Protein AF-A0A328FH34-F1 (afdb_monomer_lite)

Secondary structure (DSSP, 8-state):
-HHHHHHHHHHHHHHHH---HHHHHHHHHHHHHHHGGGG-TTSTTTTS-HHHHHHHHHHHHHHHHH----S-THHHHHHHHHHHHHHHS---HHHHHHHHHHHHHT-B-TTS-BHHHHHHTSPPP-HHHHHHHHSPPPPPP--------

Foldseek 3Di:
DLVQLLQLLLLVVVLVVDPDPVVSVVSPVSSCVSCCQVVDCPHPCVPDDPVVVVVVNVVSNVNSVPDDPPVDPCVVVVVVVVVVCVVPVDCDPVNVVVVVCCQQQPDADPVRDGNVCVVVVHRDDNVVVVCVVPPDDPDDPDDPPPPDD

Sequence (149 aa):
MHNRLIPGFYLHKVAQKETDPEKRGKIRQKSQELLSVLKDKTGPLSGFDDCEIDFMVRTAKECAGLFQRSSSCVEGRNAQLSLHHHGMHRLSDRKMKGLTVIHNFHLKRPDGTTAAERFFENKPINMFEWLVENMPLPARPRSRIKMVS

Radius of gyration: 28.87 Å; chains: 1; bounding box: 60×36×66 Å

Organism: NCBI:txid2291

Structure (mmCIF, N/CA/C/O backbone):
data_AF-A0A328FH34-F1
#
_entry.id   AF-A0A328FH34-F1
#
loop_
_atom_site.group_PDB
_atom_site.id
_atom_site.type_symbol
_atom_site.label_atom_id
_atom_site.label_alt_id
_atom_site.label_comp_id
_atom_site.label_asym_id
_atom_site.label_entity_id
_atom_site.label_seq_id
_atom_site.pdbx_PDB_ins_code
_atom_site.Cartn_x
_atom_site.Cartn_y
_atom_site.Cartn_z
_atom_site.occupancy
_atom_site.B_iso_or_equiv
_atom_site.auth_seq_id
_atom_site.auth_comp_id
_atom_site.auth_asym_id
_atom_site.auth_atom_id
_atom_site.pdbx_PDB_model_num
ATOM 1 N N . MET A 1 1 ? -27.067 -8.571 13.597 1.00 57.16 1 MET A N 1
ATOM 2 C CA . MET A 1 1 ? -26.002 -9.162 14.441 1.00 57.16 1 MET A CA 1
ATOM 3 C C . MET A 1 1 ? -24.628 -8.555 14.125 1.00 57.16 1 MET A C 1
ATOM 5 O O . MET A 1 1 ? -24.122 -7.791 14.941 1.00 57.16 1 MET A O 1
ATOM 9 N N . HIS A 1 2 ? -24.092 -8.744 12.909 1.00 60.94 2 HIS A N 1
ATOM 10 C CA . HIS A 1 2 ? -22.843 -8.110 12.434 1.00 60.94 2 HIS A CA 1
ATOM 11 C C . HIS A 1 2 ? -22.850 -6.569 12.506 1.00 60.94 2 HIS A C 1
ATOM 13 O O . HIS A 1 2 ? -21.864 -5.968 12.928 1.00 60.94 2 HIS A O 1
ATOM 19 N N . ASN A 1 3 ? -23.999 -5.942 12.216 1.00 76.44 3 ASN A N 1
ATOM 20 C CA . ASN A 1 3 ? -24.194 -4.482 12.256 1.00 76.44 3 ASN A CA 1
ATOM 21 C C . ASN A 1 3 ? -24.040 -3.838 13.647 1.00 76.44 3 ASN A C 1
ATOM 23 O O . ASN A 1 3 ? -24.100 -2.618 13.753 1.00 76.44 3 ASN A O 1
ATOM 27 N N . ARG A 1 4 ? -23.874 -4.626 14.719 1.00 83.94 4 ARG A N 1
ATOM 28 C CA . ARG A 1 4 ? -23.654 -4.108 16.080 1.00 83.94 4 ARG A CA 1
ATOM 29 C C . ARG A 1 4 ? -22.284 -4.476 16.639 1.00 83.94 4 ARG A C 1
ATOM 31 O O . ARG A 1 4 ? -21.603 -3.596 17.156 1.00 83.94 4 ARG A O 1
ATOM 38 N N . LEU A 1 5 ? -21.855 -5.732 16.489 1.00 88.38 5 LEU A N 1
ATOM 39 C CA . LEU A 1 5 ? -20.584 -6.206 17.051 1.00 88.38 5 LEU A CA 1
ATOM 40 C C . LEU A 1 5 ? -19.368 -5.552 16.381 1.00 88.38 5 LEU A C 1
ATOM 42 O O . LEU A 1 5 ? -18.524 -4.995 17.080 1.00 88.38 5 LEU A O 1
ATOM 46 N N . ILE A 1 6 ? -19.296 -5.554 15.043 1.00 90.56 6 ILE A N 1
ATOM 47 C CA . ILE A 1 6 ? -18.148 -4.982 14.316 1.00 90.56 6 ILE A CA 1
ATOM 48 C C . ILE A 1 6 ? -18.041 -3.467 14.574 1.00 90.56 6 ILE A C 1
ATOM 50 O O . ILE A 1 6 ? -16.974 -3.025 15.013 1.00 90.56 6 ILE A O 1
ATOM 54 N N . PRO A 1 7 ? -19.112 -2.655 14.413 1.00 91.12 7 PRO A N 1
ATOM 55 C CA . PRO A 1 7 ? -19.039 -1.228 14.732 1.00 91.12 7 PRO A CA 1
ATOM 56 C C . PRO A 1 7 ? -18.782 -0.962 16.220 1.00 91.12 7 PRO A C 1
ATOM 58 O O . PRO A 1 7 ? -18.027 -0.053 16.555 1.00 91.12 7 PRO A O 1
ATOM 61 N N . GLY A 1 8 ? -19.345 -1.772 17.123 1.00 92.94 8 GLY A N 1
ATOM 62 C CA . GLY A 1 8 ? -19.132 -1.651 18.566 1.00 92.94 8 GLY A CA 1
ATOM 63 C C . GLY A 1 8 ? -17.666 -1.838 18.966 1.00 92.94 8 GLY A C 1
ATOM 64 O O . GLY A 1 8 ? -17.120 -1.002 19.695 1.00 92.94 8 GLY A O 1
ATOM 65 N N . PHE A 1 9 ? -17.004 -2.878 18.445 1.00 93.50 9 PHE A N 1
ATOM 66 C CA . PHE A 1 9 ? -15.575 -3.122 18.673 1.00 93.50 9 PHE A CA 1
ATOM 67 C C . PHE A 1 9 ? -14.674 -2.121 17.939 1.00 93.50 9 PHE A C 1
ATOM 69 O O . PHE A 1 9 ? -13.635 -1.731 18.478 1.00 93.50 9 PHE A O 1
ATOM 76 N N . TYR A 1 10 ? -15.075 -1.638 16.760 1.00 92.31 10 TYR A N 1
ATOM 77 C CA . TYR A 1 10 ? -14.366 -0.556 16.076 1.00 92.31 10 TYR A CA 1
ATOM 78 C C . TYR A 1 10 ? -14.370 0.726 16.916 1.00 92.31 10 TYR A C 1
ATOM 80 O O . TYR A 1 10 ? -13.306 1.266 17.219 1.00 92.31 10 TYR A O 1
ATOM 88 N N . LEU A 1 11 ? -15.544 1.174 17.374 1.00 92.81 11 LEU A N 1
ATOM 89 C CA . LEU A 1 11 ? -15.668 2.365 18.219 1.00 92.81 11 LEU A CA 1
ATOM 90 C C . LEU A 1 11 ? -14.930 2.201 19.552 1.00 92.81 11 LEU A C 1
ATOM 92 O O . LEU A 1 11 ? -14.313 3.155 20.022 1.00 92.81 11 LEU A O 1
ATOM 96 N N . HIS A 1 12 ? -14.907 0.992 20.124 1.00 92.94 12 HIS A N 1
ATOM 97 C CA . HIS A 1 12 ? -14.103 0.702 21.313 1.00 92.94 12 HIS A CA 1
ATOM 98 C C . HIS A 1 12 ? -12.614 1.000 21.075 1.00 92.94 12 HIS A C 1
ATOM 100 O O . HIS A 1 12 ? -11.974 1.697 21.863 1.00 92.94 12 HIS A O 1
ATOM 106 N N . LYS A 1 13 ? -12.069 0.515 19.954 1.00 90.19 13 LYS A N 1
ATOM 107 C CA . LYS A 1 13 ? -10.672 0.732 19.552 1.00 90.19 13 LYS A CA 1
ATOM 108 C C . LYS A 1 13 ? -10.389 2.196 19.205 1.00 90.19 13 LYS A C 1
ATOM 110 O O . LYS A 1 13 ? -9.303 2.693 19.494 1.00 90.19 13 LYS A O 1
ATOM 115 N N . VAL A 1 14 ? -11.346 2.894 18.590 1.00 89.88 14 VAL A N 1
ATOM 116 C CA . VAL A 1 14 ? -11.221 4.324 18.264 1.00 89.88 14 VAL A CA 1
ATOM 117 C C . VAL A 1 14 ? -11.198 5.176 19.531 1.00 89.88 14 VAL A C 1
ATOM 119 O O . VAL A 1 14 ? -10.333 6.039 19.635 1.00 89.88 14 VAL A O 1
ATOM 122 N N . ALA A 1 15 ? -12.058 4.896 20.516 1.00 91.50 15 ALA A N 1
ATOM 123 C CA . ALA A 1 15 ? -12.081 5.624 21.787 1.00 91.50 15 ALA A CA 1
ATOM 124 C C . ALA A 1 15 ? -10.738 5.555 22.535 1.00 91.50 15 ALA A C 1
ATOM 126 O O . ALA A 1 15 ? -10.337 6.531 23.160 1.00 91.50 15 ALA A O 1
ATOM 127 N N . GLN A 1 16 ? -10.016 4.432 22.451 1.00 88.50 16 GLN A N 1
ATOM 128 C CA . GLN A 1 16 ? -8.681 4.298 23.054 1.00 88.50 16 GLN A CA 1
ATOM 129 C C . GLN A 1 16 ? -7.627 5.209 22.405 1.00 88.50 16 GLN A C 1
ATOM 131 O O . GLN A 1 16 ? -6.629 5.534 23.039 1.00 88.50 16 GLN A O 1
ATOM 136 N N . LYS A 1 17 ? -7.834 5.603 21.144 1.00 86.38 17 LYS A N 1
ATOM 137 C CA . LYS A 1 17 ? -6.921 6.453 20.366 1.00 86.38 17 LYS A CA 1
ATOM 138 C C . LYS A 1 17 ? -7.347 7.922 20.325 1.00 86.38 17 LYS A C 1
ATOM 140 O O . LYS A 1 17 ? -6.652 8.719 19.703 1.00 86.38 17 LYS A O 1
ATOM 145 N N . GLU A 1 18 ? -8.500 8.255 20.897 1.00 88.69 18 GLU A N 1
ATOM 146 C CA . GLU A 1 18 ? -9.039 9.613 20.914 1.00 88.69 18 GLU A CA 1
ATOM 147 C C . GLU A 1 18 ? -8.410 10.412 22.058 1.00 88.69 18 GLU A C 1
ATOM 149 O O . GLU A 1 18 ? -8.351 9.944 23.200 1.00 88.69 18 GLU A O 1
ATOM 154 N N . THR A 1 19 ? -7.930 11.613 21.741 1.00 87.88 19 THR A N 1
ATOM 155 C CA . THR A 1 19 ? -7.256 12.494 22.700 1.00 87.88 19 THR A CA 1
ATOM 156 C C . THR A 1 19 ? -8.239 13.428 23.394 1.00 87.88 19 THR A C 1
ATOM 158 O O . THR A 1 19 ? -8.041 13.745 24.565 1.00 87.88 19 THR A O 1
ATOM 161 N N . ASP A 1 20 ? -9.320 13.816 22.713 1.00 92.38 20 ASP A N 1
ATOM 162 C CA . ASP A 1 20 ? -10.374 14.673 23.256 1.00 92.38 20 ASP A CA 1
ATOM 163 C C . ASP A 1 20 ? -11.239 13.902 24.282 1.00 92.38 20 ASP A C 1
ATOM 165 O O . ASP A 1 20 ? -11.920 12.933 23.914 1.00 92.38 20 ASP A O 1
ATOM 169 N N . PRO A 1 21 ? -11.251 14.308 25.570 1.00 90.19 21 PRO A N 1
ATOM 170 C CA . PRO A 1 21 ? -11.985 13.608 26.620 1.00 90.19 21 PRO A CA 1
ATOM 171 C C . PRO A 1 21 ? -13.496 13.523 26.377 1.00 90.19 21 PRO A C 1
ATOM 173 O O . PRO A 1 21 ? -14.089 12.477 26.660 1.00 90.19 21 PRO A O 1
ATOM 176 N N . GLU A 1 22 ? -14.117 14.577 25.837 1.00 92.62 22 GLU A N 1
ATOM 177 C CA . GLU A 1 22 ? -15.561 14.603 25.594 1.00 92.62 22 GLU A CA 1
ATOM 178 C C . GLU A 1 22 ? -15.941 13.671 24.447 1.00 92.62 22 GLU A C 1
ATOM 180 O O . GLU A 1 22 ? -16.860 12.852 24.568 1.00 92.62 22 GLU A O 1
ATOM 185 N N . LYS A 1 23 ? -15.206 13.747 23.330 1.00 90.50 23 LYS A N 1
ATOM 186 C CA . LYS A 1 23 ? -15.428 12.859 22.178 1.00 90.50 23 LYS A CA 1
ATOM 187 C C . LYS A 1 23 ? -15.159 11.412 22.546 1.00 90.50 23 LYS A C 1
ATOM 189 O O . LYS A 1 23 ? -15.959 10.539 22.211 1.00 90.50 23 LYS A O 1
ATOM 194 N N . ARG A 1 24 ? -14.092 11.149 23.302 1.00 94.06 24 ARG A N 1
ATOM 195 C CA . ARG A 1 24 ? -13.794 9.818 23.834 1.00 94.06 24 ARG A CA 1
ATOM 196 C C . ARG A 1 24 ? -14.946 9.280 24.677 1.00 94.06 24 ARG A C 1
ATOM 198 O O . ARG A 1 24 ? -15.314 8.118 24.508 1.00 94.06 24 ARG A O 1
ATOM 205 N N . GLY A 1 25 ? -15.529 10.109 25.546 1.00 93.19 25 GLY A N 1
ATOM 206 C CA . GLY A 1 25 ? -16.711 9.762 26.338 1.00 93.19 25 GLY A CA 1
ATOM 207 C C . GLY A 1 25 ? -17.894 9.354 25.458 1.00 93.19 25 GLY A C 1
ATOM 208 O O . GLY A 1 25 ? -18.413 8.247 25.607 1.00 93.19 25 GLY A O 1
ATOM 209 N N . LYS A 1 26 ? -18.245 10.190 24.471 1.00 94.50 26 LYS A N 1
ATOM 210 C CA . LYS A 1 26 ? -19.339 9.932 23.514 1.00 94.50 26 LYS A CA 1
ATOM 211 C C . LYS A 1 26 ? -19.128 8.640 22.715 1.00 94.50 26 LYS A C 1
ATOM 213 O O . LYS A 1 26 ? -20.029 7.808 22.621 1.00 94.50 26 LYS A O 1
ATOM 218 N N . ILE A 1 27 ? -17.924 8.432 22.177 1.00 93.75 27 ILE A N 1
ATOM 219 C CA . ILE A 1 27 ? -17.578 7.233 21.395 1.00 93.75 27 ILE A CA 1
ATOM 220 C C . ILE A 1 27 ? -17.636 5.981 22.279 1.00 93.75 27 ILE A C 1
ATOM 222 O O . ILE A 1 27 ? -18.179 4.953 21.869 1.00 93.75 27 ILE A O 1
ATOM 226 N N . ARG A 1 28 ? -17.112 6.060 23.509 1.00 94.31 28 ARG A N 1
ATOM 227 C CA . ARG A 1 28 ? -17.124 4.943 24.461 1.00 94.31 28 ARG A CA 1
ATOM 228 C C . ARG A 1 28 ? -18.545 4.575 24.877 1.00 94.31 28 ARG A C 1
ATOM 230 O O . ARG A 1 28 ? -18.859 3.388 24.906 1.00 94.31 28 ARG A O 1
ATOM 237 N N . GLN A 1 29 ? -19.398 5.564 25.134 1.00 95.19 29 GLN A N 1
ATOM 238 C CA . GLN A 1 29 ? -20.810 5.342 25.435 1.00 95.19 29 GLN A CA 1
ATOM 239 C C . GLN A 1 29 ? -21.511 4.636 24.270 1.00 95.19 29 GLN A C 1
ATOM 241 O O . GLN A 1 29 ? -22.165 3.616 24.478 1.00 95.19 29 GLN A O 1
ATOM 246 N N . LYS A 1 30 ? -21.305 5.100 23.028 1.00 94.38 30 LYS A N 1
ATOM 247 C CA . LYS A 1 30 ? -21.930 4.471 21.857 1.00 94.38 30 LYS A CA 1
ATOM 248 C C . LYS A 1 30 ? -21.419 3.052 21.603 1.00 94.38 30 LYS A C 1
ATOM 250 O O . LYS A 1 30 ? -22.191 2.168 21.245 1.00 94.38 30 LYS A O 1
ATOM 255 N N . SER A 1 31 ? -20.129 2.810 21.836 1.00 94.12 31 SER A N 1
ATOM 256 C CA . SER A 1 31 ? -19.545 1.466 21.800 1.00 94.12 31 SER A CA 1
ATOM 257 C C . SER A 1 31 ? -20.206 0.537 22.827 1.00 94.12 31 SER A C 1
ATOM 259 O O . SER A 1 31 ? -20.595 -0.577 22.479 1.00 94.12 31 SER A O 1
ATOM 261 N N . GLN A 1 32 ? -20.394 0.998 24.067 1.00 93.19 32 GLN A N 1
ATOM 262 C CA . GLN A 1 32 ? -21.055 0.225 25.124 1.00 93.19 32 GLN A CA 1
ATOM 263 C C . GLN A 1 32 ? -22.527 -0.059 24.809 1.00 93.19 32 GLN A C 1
ATOM 265 O O . GLN A 1 32 ? -22.982 -1.175 25.039 1.00 93.19 32 GLN A O 1
ATOM 270 N N . GLU A 1 33 ? -23.249 0.908 24.241 1.00 92.38 33 GLU A N 1
ATOM 271 C CA . GLU A 1 33 ? -24.633 0.727 23.790 1.00 92.38 33 GLU A CA 1
ATOM 272 C C . GLU A 1 33 ? -24.728 -0.381 22.732 1.00 92.38 33 GLU A C 1
ATOM 274 O O . GLU A 1 33 ? -25.558 -1.280 22.843 1.00 92.38 33 GLU A O 1
ATOM 279 N N . LEU A 1 34 ? -23.836 -0.383 21.738 1.00 90.69 34 LEU A N 1
ATOM 280 C CA . LEU A 1 34 ? -23.826 -1.399 20.681 1.00 90.69 34 LEU A CA 1
ATOM 281 C C . LEU A 1 34 ? -23.429 -2.789 21.195 1.00 90.69 34 LEU A C 1
ATOM 283 O O . LEU A 1 34 ? -23.992 -3.790 20.751 1.00 90.69 34 LEU A O 1
ATOM 287 N N . LEU A 1 35 ? -22.477 -2.849 22.131 1.00 90.56 35 LEU A N 1
ATOM 288 C CA . LEU A 1 35 ? -21.990 -4.095 22.732 1.00 90.56 35 LEU A CA 1
ATOM 289 C C . LEU A 1 35 ? -22.874 -4.601 23.883 1.00 90.56 35 LEU A C 1
ATOM 291 O O . LEU A 1 35 ? -22.653 -5.710 24.364 1.00 90.56 35 LEU A O 1
ATOM 295 N N . SER A 1 36 ? -23.891 -3.842 24.306 1.00 88.69 36 SER A N 1
ATOM 296 C CA . SER A 1 36 ? -24.843 -4.260 25.349 1.00 88.69 36 SER A CA 1
ATOM 297 C C . SER A 1 36 ? -25.577 -5.559 25.004 1.00 88.69 36 SER A C 1
ATOM 299 O O . SER A 1 36 ? -25.912 -6.323 25.903 1.00 88.69 36 SER A O 1
ATOM 301 N N . VAL A 1 37 ? -25.725 -5.857 23.707 1.00 84.38 37 VAL A N 1
ATOM 302 C CA . VAL A 1 37 ? -26.325 -7.097 23.191 1.00 84.38 37 VAL A CA 1
ATOM 303 C C . VAL A 1 37 ? -25.631 -8.346 23.738 1.00 84.38 37 VAL A C 1
ATOM 305 O O . VAL A 1 37 ? -26.308 -9.331 23.984 1.00 84.38 37 VAL A O 1
ATOM 308 N N . LEU A 1 38 ? -24.317 -8.297 23.993 1.00 82.88 38 LEU A N 1
ATOM 309 C CA . LEU A 1 38 ? -23.551 -9.416 24.568 1.00 82.88 38 LEU A CA 1
ATOM 310 C C . LEU A 1 38 ? -23.912 -9.716 26.031 1.00 82.88 38 LEU A C 1
ATOM 312 O O . LEU A 1 38 ? -23.587 -10.784 26.532 1.00 82.88 38 LEU A O 1
ATOM 316 N N . LYS A 1 39 ? -24.527 -8.764 26.741 1.00 77.62 39 LYS A N 1
ATOM 317 C CA . LYS A 1 39 ? -24.910 -8.914 28.153 1.00 77.62 39 LYS A CA 1
ATOM 318 C C . LYS A 1 39 ? -26.356 -9.367 28.324 1.00 77.62 39 LYS A C 1
ATOM 320 O O . LYS A 1 39 ? -26.723 -9.825 29.403 1.00 77.62 39 LYS A O 1
ATOM 325 N N . ASP A 1 40 ? -27.172 -9.205 27.289 1.00 76.75 40 ASP A N 1
ATOM 326 C CA . ASP A 1 40 ? -28.585 -9.542 27.326 1.00 76.75 40 ASP A CA 1
ATOM 327 C C . ASP A 1 40 ? -28.784 -11.028 26.997 1.00 76.75 40 ASP A C 1
ATOM 329 O O . ASP A 1 40 ? -28.810 -11.429 25.832 1.00 76.75 40 ASP A O 1
ATOM 333 N N . LYS A 1 41 ? -28.937 -11.844 28.048 1.00 64.06 41 LYS A N 1
ATOM 334 C CA . LYS A 1 41 ? -29.188 -13.293 27.950 1.00 64.06 41 LYS A CA 1
ATOM 335 C C . LYS A 1 41 ? -30.550 -13.642 27.341 1.00 64.06 41 LYS A C 1
ATOM 337 O O . LYS A 1 41 ? -30.776 -14.795 26.998 1.00 64.06 41 LYS A O 1
ATOM 342 N N . THR A 1 42 ? -31.444 -12.665 27.196 1.00 64.56 42 THR A N 1
ATOM 343 C CA . THR A 1 42 ? -32.751 -12.807 26.532 1.00 64.56 42 THR A CA 1
ATOM 344 C C . THR A 1 42 ? -32.779 -12.173 25.142 1.00 64.56 42 THR A C 1
ATOM 346 O O . THR A 1 42 ? -33.790 -12.215 24.446 1.00 64.56 42 THR A O 1
ATOM 349 N N . GLY A 1 43 ? -31.660 -11.583 24.724 1.00 70.88 43 GLY A N 1
ATOM 350 C CA . GLY A 1 43 ? -31.554 -10.816 23.498 1.00 70.88 43 GLY A CA 1
ATOM 351 C C . GLY A 1 43 ? -31.285 -11.666 22.248 1.00 70.88 43 GLY A C 1
ATOM 352 O O . GLY A 1 43 ? -31.391 -12.892 22.264 1.00 70.88 43 GLY A O 1
ATOM 353 N N . PRO A 1 44 ? -30.857 -11.024 21.146 1.00 69.31 44 PRO A N 1
ATOM 354 C CA . PRO A 1 44 ? -30.543 -11.663 19.860 1.00 69.31 44 PRO A CA 1
ATOM 355 C C . PRO A 1 44 ? -29.484 -12.779 19.891 1.00 69.31 44 PRO A C 1
ATOM 357 O O . PRO A 1 44 ? -29.267 -13.423 18.869 1.00 69.31 44 PRO A O 1
ATOM 360 N N . LEU A 1 45 ? -28.780 -12.945 21.014 1.00 71.12 45 LEU A N 1
ATOM 361 C CA . LEU A 1 45 ? -27.740 -13.954 21.233 1.00 71.12 45 LEU A CA 1
ATOM 362 C C . LEU A 1 45 ? -28.212 -15.126 22.105 1.00 71.12 45 LEU A C 1
ATOM 364 O O . LEU A 1 45 ? -27.452 -16.059 22.308 1.00 71.12 45 LEU A O 1
ATOM 368 N N . SER A 1 46 ? -29.451 -15.090 22.603 1.00 71.38 46 SER A N 1
ATOM 369 C CA . SER A 1 46 ? -30.000 -16.087 23.537 1.00 71.38 46 SER A CA 1
ATOM 370 C C . SER A 1 46 ? -30.073 -17.515 22.983 1.00 71.38 46 SER A C 1
ATOM 372 O O . SER A 1 46 ? -30.149 -18.457 23.763 1.00 71.38 46 SER A O 1
ATOM 374 N N . GLY A 1 47 ? -30.054 -17.681 21.656 1.00 75.75 47 GLY A N 1
ATOM 375 C CA . GLY A 1 47 ? -30.100 -18.985 20.987 1.00 75.75 47 GLY A CA 1
ATOM 376 C C . GLY A 1 47 ? -28.741 -19.584 20.612 1.00 75.75 47 GLY A C 1
ATOM 377 O O . GLY A 1 47 ? -28.735 -20.640 19.991 1.00 75.75 47 GLY A O 1
ATOM 378 N N . PHE A 1 48 ? -27.628 -18.918 20.933 1.00 79.94 48 PHE A N 1
ATOM 379 C CA . PHE A 1 48 ? -26.272 -19.376 20.609 1.00 79.94 48 PHE A CA 1
ATOM 380 C C . PHE A 1 48 ? -25.571 -19.894 21.860 1.00 79.94 48 PHE A C 1
ATOM 382 O O . PHE A 1 48 ? -25.821 -19.397 22.962 1.00 79.94 48 PHE A O 1
ATOM 389 N N . ASP A 1 49 ? -24.682 -20.868 21.687 1.00 83.75 49 ASP A N 1
ATOM 390 C CA . ASP A 1 49 ? -23.840 -21.330 22.785 1.00 83.75 49 ASP A CA 1
ATOM 391 C C . ASP A 1 49 ? -22.677 -20.353 23.070 1.00 83.75 49 ASP A C 1
ATOM 393 O O . ASP A 1 49 ? -22.359 -19.451 22.284 1.00 83.75 49 ASP A O 1
ATOM 397 N N . ASP A 1 50 ? -22.035 -20.510 24.229 1.00 82.19 50 ASP A N 1
ATOM 398 C CA . ASP A 1 50 ? -20.938 -19.626 24.640 1.00 82.19 50 ASP A CA 1
ATOM 399 C C . ASP A 1 50 ? -19.733 -19.708 23.677 1.00 82.19 50 ASP A C 1
ATOM 401 O O . ASP A 1 50 ? -19.031 -18.714 23.473 1.00 82.19 50 ASP A O 1
ATOM 405 N N . CYS A 1 51 ? -19.502 -20.861 23.036 1.00 86.38 51 CYS A N 1
ATOM 406 C CA . CYS A 1 51 ? -18.403 -21.058 22.088 1.00 86.38 51 CYS A CA 1
ATOM 407 C C . CYS A 1 51 ? -18.631 -20.304 20.770 1.00 86.38 51 CYS A C 1
ATOM 409 O O . CYS A 1 51 ? -17.706 -19.690 20.229 1.00 86.38 51 CYS A O 1
ATOM 411 N N . GLU A 1 52 ? -19.857 -20.320 20.258 1.00 85.69 52 GLU A N 1
ATOM 412 C CA . GLU A 1 52 ? -20.296 -19.585 19.080 1.00 85.69 52 GLU A CA 1
ATOM 413 C C . GLU A 1 52 ? -20.220 -18.080 19.331 1.00 85.69 52 GLU A C 1
ATOM 415 O O . GLU A 1 52 ? -19.682 -17.340 18.501 1.00 85.69 52 GLU A O 1
ATOM 420 N N . ILE A 1 53 ? -20.675 -17.621 20.501 1.00 85.69 53 ILE A N 1
ATOM 421 C CA . ILE A 1 53 ? -20.573 -16.212 20.897 1.00 85.69 53 ILE A CA 1
ATOM 422 C C . ILE A 1 53 ? -19.104 -15.773 20.943 1.00 85.69 53 ILE A 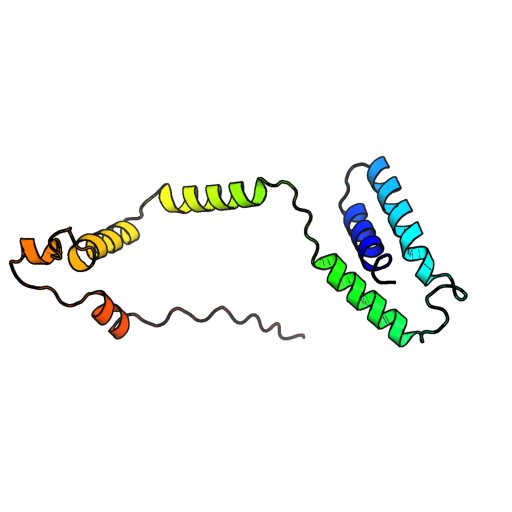C 1
ATOM 424 O O . ILE A 1 53 ? -18.762 -14.720 20.391 1.00 85.69 53 ILE A O 1
ATOM 428 N N . ASP A 1 54 ? -18.216 -16.576 21.529 1.00 88.81 54 ASP A N 1
ATOM 429 C CA . ASP A 1 54 ? -16.784 -16.274 21.593 1.00 88.81 54 ASP A CA 1
ATOM 430 C C . ASP A 1 54 ? -16.132 -16.230 20.207 1.00 88.81 54 ASP A C 1
ATOM 432 O O . ASP A 1 54 ? -15.365 -15.304 19.902 1.00 88.81 54 ASP A O 1
ATOM 436 N N . PHE A 1 55 ? -16.470 -17.181 19.332 1.00 89.69 55 PHE A N 1
ATOM 437 C CA . PHE A 1 55 ? -16.013 -17.174 17.946 1.00 89.69 55 PHE A CA 1
ATOM 438 C C . PHE A 1 55 ? -16.452 -15.891 17.233 1.00 89.69 55 PHE A C 1
ATOM 440 O O . PHE A 1 55 ? -15.625 -15.187 16.647 1.00 89.69 55 PHE A O 1
ATOM 447 N N . MET A 1 56 ? -17.727 -15.523 17.358 1.00 88.00 56 MET A N 1
ATOM 448 C CA . MET A 1 56 ? -18.277 -14.307 16.766 1.00 88.00 56 MET A CA 1
ATOM 449 C C . MET A 1 56 ? -17.617 -13.036 17.302 1.00 88.00 56 MET A C 1
ATOM 451 O O . MET A 1 56 ? -17.322 -12.117 16.533 1.00 88.00 56 MET A O 1
ATOM 455 N N . VAL A 1 57 ? -17.361 -12.963 18.610 1.00 90.25 57 VAL A N 1
ATOM 456 C CA . VAL A 1 57 ? -16.651 -11.841 19.234 1.00 90.25 57 VAL A CA 1
ATOM 457 C C . VAL A 1 57 ? -15.230 -11.734 18.689 1.00 90.25 57 VAL A C 1
ATOM 459 O O . VAL A 1 57 ? -14.779 -10.626 18.375 1.00 90.25 57 VAL A O 1
ATOM 462 N N . ARG A 1 58 ? -14.522 -12.859 18.545 1.00 92.19 58 ARG A N 1
ATOM 463 C CA . ARG A 1 58 ? -13.169 -12.886 17.980 1.00 92.19 58 ARG A CA 1
ATOM 464 C C . ARG A 1 58 ? -13.166 -12.395 16.534 1.00 92.19 58 ARG A C 1
ATOM 466 O O . ARG A 1 58 ? -12.446 -11.445 16.227 1.00 92.19 58 ARG A O 1
ATOM 473 N N . THR A 1 59 ? -14.025 -12.953 15.685 1.00 91.88 59 THR A N 1
ATOM 474 C CA . THR A 1 59 ? -14.149 -12.541 14.281 1.00 91.88 59 THR A CA 1
ATOM 475 C C . THR A 1 59 ? -14.540 -11.068 14.166 1.00 91.88 59 THR A C 1
ATOM 477 O O . THR A 1 59 ? -13.955 -10.331 13.378 1.00 91.88 59 THR A O 1
ATOM 480 N N . ALA A 1 60 ? -15.461 -10.577 14.999 1.00 90.75 60 ALA A N 1
ATOM 481 C CA . ALA A 1 60 ? -15.857 -9.172 14.973 1.00 90.75 60 ALA A CA 1
ATOM 482 C C . ALA A 1 60 ? -14.709 -8.222 15.356 1.00 90.75 60 ALA A C 1
ATOM 484 O O . ALA A 1 60 ? -14.581 -7.150 14.757 1.00 90.75 60 ALA A O 1
ATOM 485 N N . LYS A 1 61 ? -13.854 -8.605 16.316 1.00 90.50 61 LYS A N 1
ATOM 486 C CA . LYS A 1 61 ? -12.637 -7.852 16.669 1.00 90.50 61 LYS A CA 1
ATOM 487 C C . LYS A 1 61 ? -11.624 -7.838 15.524 1.00 90.50 61 LYS A C 1
ATOM 489 O O . LYS A 1 61 ? -11.040 -6.788 15.254 1.00 90.50 61 LYS A O 1
ATOM 494 N N . GLU A 1 62 ? -11.432 -8.969 14.849 1.00 90.25 62 GLU A N 1
ATOM 495 C CA . GLU A 1 62 ? -10.561 -9.075 13.672 1.00 90.25 62 GLU A CA 1
ATOM 496 C C . GLU A 1 62 ? -11.069 -8.181 12.536 1.00 90.25 62 GLU A C 1
ATOM 498 O O . GLU A 1 62 ? -10.324 -7.329 12.049 1.00 90.25 62 GLU A O 1
ATOM 503 N N . CYS A 1 63 ? -12.360 -8.271 12.197 1.00 88.56 63 CYS A N 1
ATOM 504 C CA . CYS A 1 63 ? -12.995 -7.419 11.193 1.00 88.56 63 CYS A CA 1
ATOM 505 C C . CYS A 1 63 ? -12.886 -5.933 11.551 1.00 88.56 63 CYS A C 1
ATOM 507 O O . CYS A 1 63 ? -12.491 -5.131 10.710 1.00 88.56 63 CYS A O 1
ATOM 509 N N . ALA A 1 64 ? -13.162 -5.551 12.803 1.00 88.69 64 ALA A N 1
ATOM 510 C CA . ALA A 1 64 ? -12.976 -4.178 13.282 1.00 88.69 64 ALA A CA 1
ATOM 511 C C . ALA A 1 64 ? -11.514 -3.704 13.158 1.00 88.69 64 ALA A C 1
ATOM 513 O O . ALA A 1 64 ? -11.245 -2.509 13.034 1.00 88.69 64 ALA A O 1
ATOM 514 N N . GLY A 1 65 ? -10.559 -4.638 13.185 1.00 83.75 65 GLY A N 1
ATOM 515 C CA . GLY A 1 65 ? -9.144 -4.391 12.955 1.00 83.75 65 GLY A CA 1
ATOM 516 C C . GLY A 1 65 ? -8.787 -4.034 11.513 1.00 83.75 65 GLY A C 1
ATOM 517 O O . GLY A 1 65 ? -7.827 -3.287 11.330 1.00 83.75 65 GLY A O 1
ATOM 518 N N . LEU A 1 66 ? -9.563 -4.508 10.534 1.00 84.50 66 LEU A N 1
ATOM 519 C CA . LEU A 1 66 ? -9.364 -4.234 9.105 1.00 84.50 66 LEU A CA 1
ATOM 520 C C . LEU A 1 66 ? -9.779 -2.811 8.715 1.00 84.50 66 LEU A C 1
ATOM 522 O O . LEU A 1 66 ? -9.273 -2.264 7.738 1.00 84.50 66 LEU A O 1
ATOM 526 N N . PHE A 1 67 ? -10.669 -2.184 9.488 1.00 77.00 67 PHE A N 1
ATOM 527 C CA . PHE A 1 67 ? -11.060 -0.798 9.260 1.00 77.00 67 PHE A CA 1
ATOM 528 C C . PHE A 1 67 ? -9.943 0.144 9.713 1.00 77.00 67 PHE A C 1
ATOM 530 O O . PHE A 1 67 ? -9.770 0.447 10.898 1.00 77.00 67 PHE A O 1
ATOM 537 N N . GLN A 1 68 ? -9.180 0.639 8.746 1.00 65.44 68 GLN A N 1
ATOM 538 C CA . GLN A 1 68 ? -8.243 1.728 8.960 1.00 65.44 68 GLN A CA 1
ATOM 539 C C . GLN A 1 68 ? -8.984 3.061 8.854 1.00 65.44 68 GLN A C 1
ATOM 541 O O . GLN A 1 68 ? -9.714 3.306 7.896 1.00 65.44 68 GLN A O 1
ATOM 546 N N . ARG A 1 69 ? -8.799 3.939 9.847 1.00 65.25 69 ARG A N 1
ATOM 547 C CA . ARG A 1 69 ? -9.268 5.322 9.745 1.00 65.25 69 ARG A CA 1
ATOM 548 C C . ARG A 1 69 ? -8.465 5.974 8.621 1.00 65.25 69 ARG A C 1
ATOM 550 O O . ARG A 1 69 ? -7.260 6.143 8.774 1.00 65.25 69 ARG A O 1
ATOM 557 N N . SER A 1 70 ? -9.105 6.294 7.505 1.00 56.50 70 SER A N 1
ATOM 558 C CA . SER A 1 70 ? -8.521 7.185 6.506 1.00 56.50 70 SER A CA 1
ATOM 559 C C . SER A 1 70 ? -8.478 8.563 7.159 1.00 56.50 70 SER A C 1
ATOM 561 O O . SER A 1 70 ? -9.529 9.171 7.351 1.00 56.50 70 SER A O 1
ATOM 563 N N . SER A 1 71 ? -7.313 9.043 7.602 1.00 56.97 71 SER A N 1
ATOM 564 C CA . SER A 1 71 ? -7.258 10.363 8.254 1.00 56.97 71 SER A CA 1
ATOM 565 C C . SER A 1 71 ? -7.502 11.485 7.248 1.00 56.97 71 SER A C 1
ATOM 567 O O . SER A 1 71 ? -7.785 12.610 7.645 1.00 56.97 71 SER A O 1
ATOM 569 N N . SER A 1 72 ? -7.373 11.195 5.949 1.00 55.69 72 SER A N 1
ATOM 570 C CA . SER A 1 72 ? -7.634 12.132 4.865 1.00 55.69 72 SER A CA 1
ATOM 571 C C . SER A 1 72 ? -7.653 11.412 3.509 1.00 55.69 72 SER A C 1
ATOM 573 O O . SER A 1 72 ? -6.831 10.526 3.269 1.00 55.69 72 SER A O 1
ATOM 575 N N . CYS A 1 73 ? -8.502 11.849 2.567 1.00 59.12 73 CYS A N 1
ATOM 576 C CA . CYS A 1 73 ? -8.412 11.477 1.141 1.00 59.12 73 CYS A CA 1
ATOM 577 C C . CYS A 1 73 ? -7.045 11.835 0.519 1.00 59.12 73 CYS A C 1
ATOM 579 O O . CYS A 1 73 ? -6.717 11.420 -0.590 1.00 59.12 73 CYS A O 1
ATOM 581 N N . VAL A 1 74 ? -6.243 12.624 1.236 1.00 55.91 74 VAL A N 1
ATOM 582 C CA . VAL A 1 74 ? -4.928 13.101 0.831 1.00 55.91 74 VAL A CA 1
ATOM 583 C C . VAL A 1 74 ? -3.807 12.205 1.369 1.00 55.91 74 VAL A C 1
ATOM 585 O O . VAL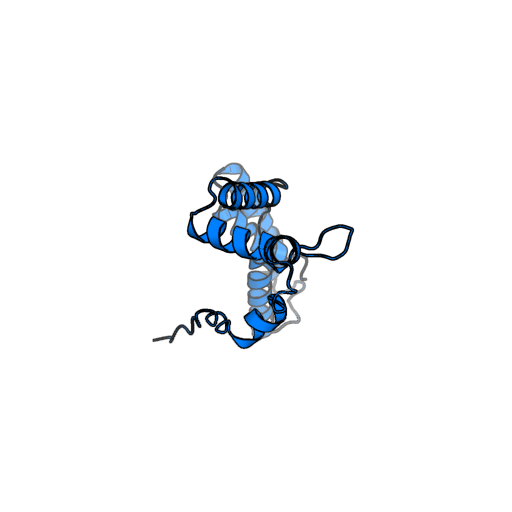 A 1 74 ? -2.691 12.343 0.903 1.00 55.91 74 VAL A O 1
ATOM 588 N N . GLU A 1 75 ? -4.038 11.246 2.277 1.00 69.12 75 GLU A N 1
ATOM 589 C CA . GLU A 1 75 ? -2.960 10.347 2.747 1.00 69.12 75 GLU A CA 1
ATOM 590 C C . GLU A 1 75 ? -2.411 9.474 1.616 1.00 69.12 75 GLU A C 1
ATOM 592 O O . GLU A 1 75 ? -1.197 9.368 1.456 1.00 69.12 75 GLU A O 1
ATOM 597 N N . GLY A 1 76 ? -3.292 8.930 0.770 1.00 70.19 76 GLY A N 1
ATOM 598 C CA . GLY A 1 76 ? -2.879 8.199 -0.429 1.00 70.19 76 GLY A CA 1
ATOM 599 C C . GLY A 1 76 ? -2.125 9.096 -1.413 1.00 70.19 76 GLY A C 1
ATOM 600 O O . GLY A 1 76 ? -1.067 8.719 -1.916 1.00 70.19 76 GLY A O 1
ATOM 601 N N . ARG A 1 77 ? -2.614 10.326 -1.626 1.00 73.94 77 ARG A N 1
ATOM 602 C CA . ARG A 1 77 ? -1.955 11.320 -2.486 1.00 73.94 77 ARG A CA 1
ATOM 603 C C . ARG A 1 77 ? -0.605 11.765 -1.921 1.00 73.94 77 ARG A C 1
ATOM 605 O O . ARG A 1 77 ? 0.350 11.869 -2.670 1.00 73.94 77 ARG A O 1
ATOM 612 N N . ASN A 1 78 ? -0.495 11.992 -0.618 1.00 80.31 78 ASN A N 1
ATOM 613 C CA . ASN A 1 78 ? 0.739 12.397 0.050 1.00 80.31 78 ASN A CA 1
ATOM 614 C C . ASN A 1 78 ? 1.756 11.259 0.065 1.00 80.31 78 ASN A C 1
ATOM 616 O O . ASN A 1 78 ? 2.937 11.516 -0.134 1.00 80.31 78 ASN A O 1
ATOM 620 N N . ALA A 1 79 ? 1.318 10.009 0.234 1.00 76.06 79 ALA A N 1
ATOM 621 C CA . ALA A 1 79 ? 2.183 8.844 0.095 1.00 76.06 79 ALA A CA 1
ATOM 622 C C . ALA A 1 79 ? 2.694 8.696 -1.347 1.00 76.06 79 ALA A C 1
ATOM 624 O O . ALA A 1 79 ? 3.892 8.511 -1.555 1.00 76.06 79 ALA A O 1
ATOM 625 N N . GLN A 1 80 ? 1.817 8.849 -2.346 1.00 83.12 80 GLN A N 1
ATOM 626 C CA . GLN A 1 80 ? 2.198 8.833 -3.761 1.00 83.12 80 GLN A CA 1
ATOM 627 C C . GLN A 1 80 ? 3.158 9.979 -4.101 1.00 83.12 80 GLN A C 1
ATOM 629 O O . GLN A 1 80 ? 4.187 9.733 -4.726 1.00 83.12 80 GLN A O 1
ATOM 634 N N . LEU A 1 81 ? 2.873 11.202 -3.648 1.00 83.62 81 LEU A N 1
ATOM 635 C CA . LEU A 1 81 ? 3.745 12.361 -3.832 1.00 83.62 81 LEU A CA 1
ATOM 636 C C . LEU A 1 81 ? 5.083 12.168 -3.125 1.00 83.62 81 LEU A C 1
ATOM 638 O O . LEU A 1 81 ? 6.116 12.446 -3.717 1.00 83.62 81 LEU A O 1
ATOM 642 N N . SER A 1 82 ? 5.091 11.654 -1.897 1.00 81.12 82 SER A N 1
ATOM 643 C CA . SER A 1 82 ? 6.321 11.366 -1.159 1.00 81.12 82 SER A CA 1
ATOM 644 C C . SER A 1 82 ? 7.172 10.324 -1.887 1.00 81.12 82 SER A C 1
ATOM 646 O O . SER A 1 82 ? 8.365 10.549 -2.075 1.00 81.12 82 SER A O 1
ATOM 648 N N . LEU A 1 83 ? 6.568 9.241 -2.391 1.00 81.69 83 LEU A N 1
ATOM 649 C CA . LEU A 1 83 ? 7.258 8.222 -3.186 1.00 81.69 83 LEU A CA 1
ATOM 650 C C . LEU A 1 83 ? 7.788 8.789 -4.510 1.00 81.69 83 LEU A C 1
ATOM 652 O O . LEU A 1 83 ? 8.918 8.504 -4.906 1.00 81.69 83 LEU A O 1
ATOM 656 N N . HIS A 1 84 ? 6.987 9.613 -5.180 1.00 79.69 84 HIS A N 1
ATOM 657 C CA . HIS A 1 84 ? 7.344 10.267 -6.433 1.00 79.69 84 HIS A CA 1
ATOM 658 C C . HIS A 1 84 ? 8.505 11.252 -6.241 1.00 79.69 84 HIS A C 1
ATOM 660 O O . HIS A 1 84 ? 9.517 11.154 -6.934 1.00 79.69 84 HIS A O 1
ATOM 666 N N . HIS A 1 85 ? 8.418 12.133 -5.241 1.00 78.62 85 HIS A N 1
ATOM 667 C CA . HIS A 1 85 ? 9.501 13.037 -4.863 1.00 78.62 85 HIS A CA 1
ATOM 668 C C . HIS A 1 85 ? 10.749 12.259 -4.441 1.00 78.62 85 HIS A C 1
ATOM 670 O O . HIS A 1 85 ? 11.835 12.560 -4.924 1.00 78.62 85 HIS A O 1
ATOM 676 N N . HIS A 1 86 ? 10.622 11.211 -3.626 1.00 75.62 86 HIS A N 1
ATOM 677 C CA . HIS A 1 86 ? 11.758 10.379 -3.232 1.00 75.62 86 HIS A CA 1
ATOM 678 C C . HIS A 1 86 ? 12.438 9.709 -4.440 1.00 75.62 86 HIS A C 1
ATOM 680 O O . HIS A 1 86 ? 13.664 9.693 -4.532 1.00 75.62 86 HIS A O 1
ATOM 686 N N . GLY A 1 87 ? 11.655 9.208 -5.401 1.00 69.75 87 GLY A N 1
ATOM 687 C CA . GLY A 1 87 ? 12.162 8.526 -6.593 1.00 69.75 87 GLY A CA 1
ATOM 688 C C . GLY A 1 87 ? 12.747 9.443 -7.675 1.00 69.75 87 GLY A C 1
ATOM 689 O O . GLY A 1 87 ? 13.564 8.976 -8.480 1.00 69.75 87 GLY A O 1
ATOM 690 N N . MET A 1 88 ? 12.341 10.718 -7.710 1.00 69.38 88 MET A N 1
ATOM 691 C CA . MET A 1 88 ? 12.762 11.693 -8.726 1.00 69.38 88 MET A CA 1
ATOM 692 C C . MET A 1 88 ? 13.780 12.725 -8.239 1.00 69.38 88 MET A C 1
ATOM 694 O O . MET A 1 88 ? 14.501 13.279 -9.060 1.00 69.38 88 MET A O 1
ATOM 698 N N . HIS A 1 89 ? 13.872 12.990 -6.933 1.00 70.12 89 HIS A N 1
ATOM 699 C CA . HIS A 1 89 ? 14.678 14.102 -6.420 1.00 70.12 89 HIS A CA 1
ATOM 700 C C . HIS A 1 89 ? 16.189 13.913 -6.633 1.00 70.12 89 HIS A C 1
ATOM 702 O O . HIS A 1 89 ? 16.918 14.900 -6.686 1.00 70.12 89 HIS A O 1
ATOM 708 N N . ARG A 1 90 ? 16.681 12.670 -6.781 1.00 71.69 90 ARG A N 1
ATOM 709 C CA . ARG A 1 90 ? 18.081 12.389 -7.145 1.00 71.69 90 ARG A CA 1
ATOM 710 C C . ARG A 1 90 ? 18.198 11.135 -8.007 1.00 71.69 90 ARG A C 1
ATOM 712 O O . ARG A 1 90 ? 17.851 10.035 -7.577 1.00 71.69 90 ARG A O 1
ATOM 719 N N . LEU A 1 91 ? 18.738 11.288 -9.214 1.00 78.06 91 LEU A N 1
ATOM 720 C CA . LEU A 1 91 ? 19.205 10.160 -10.013 1.00 78.06 91 LEU A CA 1
ATOM 721 C C . LEU A 1 91 ? 20.608 9.802 -9.523 1.00 78.06 91 LEU A C 1
ATOM 723 O O . LEU A 1 91 ? 21.555 10.543 -9.758 1.00 78.06 91 LEU A O 1
ATOM 727 N N . SER A 1 92 ? 20.738 8.692 -8.797 1.00 85.12 92 SER A N 1
ATOM 728 C CA . SER A 1 92 ? 22.059 8.188 -8.416 1.00 85.12 92 SER A CA 1
ATOM 729 C C . SER A 1 92 ? 22.859 7.797 -9.658 1.00 85.12 92 SER A C 1
ATOM 731 O O . SER A 1 92 ? 22.271 7.383 -10.659 1.00 85.12 92 SER A O 1
ATOM 733 N N . ASP A 1 93 ? 24.190 7.819 -9.581 1.00 88.00 93 ASP A N 1
ATOM 734 C CA . ASP A 1 93 ? 25.052 7.398 -10.698 1.00 88.00 93 ASP A CA 1
ATOM 735 C C . ASP A 1 93 ? 24.720 5.983 -11.182 1.00 88.00 93 ASP A C 1
ATOM 737 O O . ASP A 1 93 ? 24.736 5.693 -12.378 1.00 88.00 93 ASP A O 1
ATOM 741 N N . ARG A 1 94 ? 24.344 5.092 -10.254 1.00 88.44 94 ARG A N 1
ATOM 742 C CA . ARG A 1 94 ? 23.875 3.739 -10.578 1.00 88.44 94 ARG A CA 1
ATOM 743 C C . ARG A 1 94 ? 22.602 3.769 -11.426 1.00 88.44 94 ARG A C 1
ATOM 745 O O . ARG A 1 94 ? 22.514 3.044 -12.414 1.00 88.44 94 ARG A O 1
ATOM 752 N N . LYS A 1 95 ? 21.621 4.592 -11.043 1.00 86.75 95 LYS A N 1
ATOM 753 C CA . LYS A 1 95 ? 20.364 4.749 -11.786 1.00 86.75 95 LYS A CA 1
ATOM 754 C C . LYS A 1 95 ? 20.615 5.403 -13.144 1.00 86.75 95 LYS A C 1
ATOM 756 O O . LYS A 1 95 ? 20.071 4.926 -14.132 1.00 86.75 95 LYS A O 1
ATOM 761 N N . MET A 1 96 ? 21.485 6.413 -13.205 1.00 90.12 96 MET A N 1
ATOM 762 C CA . MET A 1 96 ? 21.896 7.053 -14.457 1.00 90.12 96 MET A CA 1
ATOM 763 C C . MET A 1 96 ? 22.526 6.055 -15.423 1.00 90.12 96 MET A C 1
ATOM 765 O O . MET A 1 96 ? 22.070 5.955 -16.555 1.00 90.12 96 MET A O 1
ATOM 769 N N . LYS A 1 97 ? 23.499 5.251 -14.974 1.00 92.44 97 LYS A N 1
ATOM 770 C CA . LYS A 1 97 ? 24.118 4.208 -15.809 1.00 92.44 97 LYS A CA 1
ATOM 771 C C . LYS A 1 97 ? 23.083 3.230 -16.367 1.00 92.44 97 LYS A C 1
ATOM 773 O O . LYS A 1 97 ? 23.103 2.942 -17.560 1.00 92.44 97 LYS A O 1
ATOM 778 N N . GLY A 1 98 ? 22.154 2.764 -15.528 1.00 91.88 98 GLY A N 1
ATOM 779 C CA . GLY A 1 98 ? 21.066 1.887 -15.968 1.00 91.88 98 GLY A CA 1
ATOM 780 C C . GLY A 1 98 ? 20.165 2.544 -17.018 1.00 91.88 98 GLY A C 1
ATOM 781 O O . GLY A 1 98 ? 19.889 1.944 -18.053 1.00 91.88 98 GLY A O 1
ATOM 782 N N . LEU A 1 99 ? 19.757 3.796 -16.794 1.00 91.56 99 LEU A N 1
ATOM 783 C CA . LEU A 1 99 ? 18.931 4.549 -17.741 1.00 91.56 99 LEU A CA 1
ATOM 784 C C . LEU A 1 99 ? 19.650 4.809 -19.069 1.00 91.56 99 LEU A C 1
ATOM 786 O O . LEU A 1 99 ? 19.018 4.700 -20.114 1.00 91.56 99 LEU A O 1
ATOM 790 N N . THR A 1 100 ? 20.958 5.079 -19.051 1.00 93.25 100 THR A N 1
ATOM 791 C CA . THR A 1 100 ? 21.768 5.235 -20.268 1.00 93.25 100 THR A CA 1
ATOM 792 C C . THR A 1 100 ? 21.758 3.962 -21.111 1.00 93.25 100 THR A C 1
ATOM 794 O O . THR A 1 100 ? 21.568 4.027 -22.325 1.00 93.25 100 THR A O 1
ATOM 797 N N . VAL A 1 101 ? 21.909 2.791 -20.481 1.00 93.69 101 VAL A N 1
ATOM 798 C CA . VAL A 1 101 ? 21.828 1.502 -21.186 1.00 93.69 101 VAL A CA 1
ATOM 799 C C . VAL A 1 101 ? 20.426 1.293 -21.762 1.00 93.69 101 VAL A C 1
ATOM 801 O O . VAL A 1 101 ? 20.296 0.951 -22.935 1.00 93.69 101 VAL A O 1
ATOM 804 N N . ILE A 1 102 ? 19.374 1.573 -20.984 1.00 93.19 102 ILE A N 1
ATOM 805 C CA . ILE A 1 102 ? 17.982 1.437 -21.444 1.00 93.19 102 ILE A CA 1
ATOM 806 C C . ILE A 1 102 ? 17.693 2.325 -22.653 1.00 93.19 102 ILE A C 1
ATOM 808 O O . ILE A 1 102 ? 17.160 1.860 -23.663 1.00 93.19 102 ILE A O 1
ATOM 812 N N . HIS A 1 103 ? 18.088 3.590 -22.562 1.00 93.06 103 HIS A N 1
ATOM 813 C CA . HIS A 1 103 ? 17.923 4.560 -23.629 1.00 93.06 103 HIS A CA 1
ATOM 814 C C . HIS A 1 103 ? 18.638 4.129 -24.913 1.00 93.06 103 HIS A C 1
ATOM 816 O O . HIS A 1 103 ? 18.077 4.247 -25.999 1.00 93.06 103 HIS A O 1
ATOM 822 N N . ASN A 1 104 ? 19.864 3.614 -24.799 1.00 93.81 104 ASN A N 1
ATOM 823 C CA . ASN A 1 104 ? 20.670 3.303 -25.972 1.00 93.81 104 ASN A CA 1
ATOM 824 C C . ASN A 1 104 ? 20.291 1.983 -26.647 1.00 93.81 104 ASN A C 1
ATOM 826 O O . ASN A 1 104 ? 20.368 1.911 -27.871 1.00 93.81 104 ASN A O 1
ATOM 830 N N . PHE A 1 105 ? 19.873 0.972 -25.878 1.00 93.75 105 PHE A N 1
ATOM 831 C CA . PHE A 1 105 ? 19.732 -0.403 -26.372 1.00 93.75 105 PHE A CA 1
ATOM 832 C C . PHE A 1 105 ? 18.297 -0.957 -26.380 1.00 93.75 105 PHE A C 1
ATOM 834 O O . PHE A 1 105 ? 18.079 -2.019 -26.955 1.00 93.75 105 PHE A O 1
ATOM 841 N N . HIS A 1 106 ? 17.314 -0.291 -25.761 1.00 93.50 106 HIS A N 1
ATOM 842 C CA . HIS A 1 106 ? 15.923 -0.779 -25.731 1.00 93.50 106 HIS A CA 1
ATOM 843 C C . HIS A 1 106 ? 14.907 0.213 -26.287 1.00 93.50 106 HIS A C 1
ATOM 845 O O . HIS A 1 106 ? 13.997 -0.196 -27.008 1.00 93.50 106 HIS A O 1
ATOM 851 N N . LEU A 1 107 ? 15.039 1.504 -25.969 1.00 92.81 107 LEU A N 1
ATOM 852 C CA . LEU A 1 107 ? 14.100 2.499 -26.480 1.00 92.81 107 LEU A CA 1
ATOM 853 C C . LEU A 1 107 ? 14.248 2.648 -27.996 1.00 92.81 107 LEU A C 1
ATOM 855 O O . LEU A 1 107 ? 15.340 2.890 -28.515 1.00 92.81 107 LEU A O 1
ATOM 859 N N . LYS A 1 108 ? 13.115 2.509 -28.687 1.00 93.50 108 LYS A N 1
ATOM 860 C CA . LYS A 1 108 ? 13.015 2.639 -30.139 1.00 93.50 108 LYS A CA 1
ATOM 861 C C . LYS A 1 108 ? 12.457 3.997 -30.514 1.00 93.50 108 LYS A C 1
ATOM 863 O O . LYS A 1 108 ? 11.585 4.546 -29.841 1.00 93.50 108 LYS A O 1
ATOM 868 N N . ARG A 1 109 ? 12.969 4.522 -31.614 1.00 89.81 109 ARG A N 1
ATOM 869 C CA . ARG A 1 109 ? 12.483 5.740 -32.257 1.00 89.81 109 ARG A CA 1
ATOM 870 C C . ARG A 1 109 ? 11.286 5.436 -33.162 1.00 89.81 109 ARG A C 1
ATOM 872 O O . ARG A 1 109 ? 10.960 4.266 -33.358 1.00 89.81 109 ARG A O 1
ATOM 879 N N . PRO A 1 110 ? 10.644 6.463 -33.747 1.00 94.19 110 PRO A N 1
ATOM 880 C CA . PRO A 1 110 ? 9.566 6.256 -34.714 1.00 94.19 110 PRO A CA 1
ATOM 881 C C . PRO A 1 110 ? 9.963 5.392 -35.923 1.00 94.19 110 PRO A C 1
ATOM 883 O O . PRO A 1 110 ? 9.120 4.692 -36.466 1.00 94.19 110 PRO A O 1
ATOM 886 N N . ASP A 1 111 ? 11.242 5.403 -36.309 1.00 93.44 111 ASP A N 1
ATOM 887 C CA . ASP A 1 111 ? 11.810 4.564 -37.377 1.00 93.44 111 ASP A CA 1
ATOM 888 C C . ASP A 1 111 ? 12.105 3.110 -36.943 1.00 93.44 111 ASP A C 1
ATOM 890 O O . ASP A 1 111 ? 12.569 2.301 -37.742 1.00 93.44 111 ASP A O 1
ATOM 894 N N . GLY A 1 112 ? 11.840 2.761 -35.680 1.00 91.56 112 GLY A N 1
ATOM 895 C CA . GLY A 1 112 ? 12.037 1.423 -35.128 1.00 91.56 112 GLY A CA 1
ATOM 896 C C . GLY A 1 112 ? 13.468 1.099 -34.683 1.00 91.56 112 GLY A C 1
ATOM 897 O O . GLY A 1 112 ? 13.662 0.050 -34.063 1.00 91.56 112 GLY A O 1
ATOM 898 N N . THR A 1 113 ? 14.441 1.981 -34.931 1.00 93.62 113 THR A N 1
ATOM 899 C CA . THR A 1 113 ? 15.855 1.771 -34.574 1.00 93.62 113 THR A CA 1
ATOM 900 C C . THR A 1 113 ? 16.167 2.221 -33.147 1.00 93.62 113 THR A C 1
ATOM 902 O O . THR A 1 113 ? 15.473 3.063 -32.559 1.00 93.62 113 THR A O 1
ATOM 905 N N . THR A 1 114 ? 17.232 1.657 -32.573 1.00 95.44 114 THR A N 1
ATOM 906 C CA . THR A 1 114 ? 17.778 2.098 -31.275 1.00 95.44 114 THR A CA 1
ATOM 907 C C . THR A 1 114 ? 18.898 3.126 -31.461 1.00 95.44 114 THR A C 1
ATOM 909 O O . THR A 1 114 ? 19.510 3.227 -32.525 1.00 95.44 114 THR A O 1
ATOM 912 N N . ALA A 1 115 ? 19.213 3.908 -30.422 1.00 94.38 115 ALA A N 1
ATOM 913 C CA . ALA A 1 115 ? 20.304 4.881 -30.524 1.00 94.38 115 ALA A CA 1
ATOM 914 C C . ALA A 1 115 ? 21.676 4.208 -30.722 1.00 94.38 115 ALA A C 1
ATOM 916 O O . ALA A 1 115 ? 22.506 4.749 -31.453 1.00 94.38 115 ALA A O 1
ATOM 917 N N . ALA A 1 116 ? 21.893 3.035 -30.116 1.00 94.44 116 ALA A N 1
ATOM 918 C CA . ALA A 1 116 ? 23.095 2.232 -30.317 1.00 94.44 116 ALA A CA 1
ATOM 919 C C . ALA A 1 116 ? 23.200 1.714 -31.758 1.00 94.44 116 ALA A C 1
ATOM 921 O O . ALA A 1 116 ? 24.270 1.805 -32.348 1.00 94.44 116 ALA A O 1
ATOM 922 N N . GLU A 1 117 ? 22.094 1.252 -32.346 1.00 95.19 117 GLU A N 1
ATOM 923 C CA . GLU A 1 117 ? 22.071 0.754 -33.729 1.00 95.19 117 GLU A CA 1
ATOM 924 C C . GLU A 1 117 ? 22.539 1.802 -34.736 1.00 95.19 117 GLU A C 1
ATOM 926 O O . GLU A 1 117 ? 23.366 1.513 -35.593 1.00 95.19 117 GLU A O 1
ATOM 931 N N . ARG A 1 118 ? 22.084 3.048 -34.580 1.00 94.75 118 ARG A N 1
ATOM 932 C CA . ARG A 1 118 ? 22.524 4.154 -35.435 1.00 94.75 118 ARG A CA 1
ATOM 933 C C . ARG A 1 118 ? 23.980 4.549 -35.190 1.00 94.75 118 ARG A C 1
ATOM 935 O O . ARG A 1 118 ? 24.656 4.964 -36.118 1.00 94.75 118 ARG A O 1
ATOM 942 N N . PHE A 1 119 ? 24.437 4.503 -33.940 1.00 94.50 119 PHE A N 1
ATOM 943 C CA . PHE A 1 119 ? 25.795 4.925 -33.591 1.00 94.50 119 PHE A CA 1
ATOM 944 C C . PHE A 1 119 ? 26.855 3.915 -34.045 1.00 94.50 119 PHE A C 1
ATOM 946 O O . PHE A 1 119 ? 27.919 4.315 -34.498 1.00 94.50 119 PHE A O 1
ATOM 953 N N . PHE A 1 120 ? 26.561 2.620 -33.922 1.00 93.31 120 PHE A N 1
ATOM 954 C CA . PHE A 1 120 ? 27.470 1.538 -34.308 1.00 93.31 120 PHE A CA 1
ATOM 955 C C . PHE A 1 120 ? 27.210 0.990 -35.715 1.00 93.31 120 PHE A C 1
ATOM 957 O O . PHE A 1 120 ? 27.903 0.063 -36.131 1.00 93.31 120 PHE A O 1
ATOM 964 N N . GLU A 1 121 ? 26.188 1.509 -36.404 1.00 93.12 121 GLU A N 1
ATOM 965 C CA . GLU A 1 121 ? 25.725 1.048 -37.722 1.00 93.12 121 GLU A CA 1
ATOM 966 C C . GLU A 1 121 ? 25.466 -0.469 -37.774 1.00 93.12 121 GLU A C 1
ATOM 968 O O . GLU A 1 121 ? 25.587 -1.117 -38.809 1.00 93.12 121 GLU A O 1
ATOM 973 N N . ASN A 1 122 ? 25.117 -1.053 -36.627 1.00 92.25 122 ASN A N 1
ATOM 974 C CA . ASN A 1 122 ? 24.938 -2.486 -36.441 1.00 92.25 122 ASN A CA 1
ATOM 975 C C . ASN A 1 122 ? 23.809 -2.747 -35.459 1.00 92.25 122 ASN A C 1
ATOM 977 O O . ASN A 1 122 ? 23.703 -2.081 -34.428 1.00 92.25 122 ASN A O 1
ATOM 981 N N . LYS A 1 123 ? 22.994 -3.764 -35.741 1.00 90.56 123 LYS A N 1
ATOM 982 C CA . LYS A 1 123 ? 21.874 -4.121 -34.876 1.00 90.56 123 LYS A CA 1
ATOM 983 C C . LYS A 1 123 ? 22.389 -4.714 -33.559 1.00 90.56 123 LYS A C 1
ATOM 985 O O . LYS A 1 123 ? 23.023 -5.770 -33.584 1.00 90.56 123 LYS A O 1
ATOM 990 N N . PRO A 1 124 ? 22.133 -4.070 -32.407 1.00 88.56 124 PRO A N 1
ATOM 991 C CA . PRO A 1 124 ? 22.567 -4.599 -31.127 1.00 88.56 124 PRO A CA 1
ATOM 992 C C . PRO A 1 124 ? 21.741 -5.829 -30.735 1.00 88.56 124 PRO A C 1
ATOM 994 O O . PRO A 1 124 ? 20.623 -6.03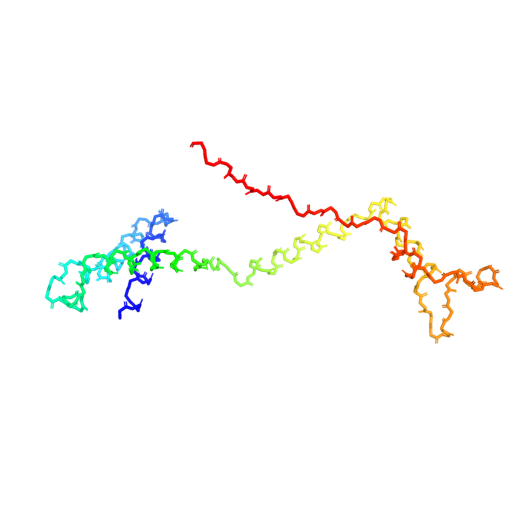5 -31.217 1.00 88.56 124 PRO A O 1
ATOM 997 N N . ILE A 1 125 ? 22.285 -6.625 -29.813 1.00 89.25 125 ILE A N 1
ATOM 998 C CA . ILE A 1 125 ? 21.571 -7.741 -29.181 1.00 89.25 125 ILE A CA 1
ATOM 999 C C . ILE A 1 125 ? 20.269 -7.217 -28.562 1.00 89.25 125 ILE A C 1
ATOM 1001 O O . ILE A 1 125 ? 20.228 -6.105 -28.024 1.00 89.25 125 ILE A O 1
ATOM 1005 N N . ASN A 1 126 ? 19.208 -8.026 -28.606 1.00 89.81 126 ASN A N 1
ATOM 1006 C CA . ASN A 1 126 ? 17.976 -7.713 -27.898 1.00 89.81 126 ASN A CA 1
ATOM 1007 C C . ASN A 1 126 ? 18.250 -7.659 -26.388 1.00 89.81 126 ASN A C 1
ATOM 1009 O O . ASN A 1 126 ? 18.393 -8.680 -25.719 1.00 89.81 126 ASN A O 1
ATOM 1013 N N . MET A 1 127 ? 18.320 -6.442 -25.850 1.00 89.81 127 MET A N 1
ATOM 1014 C CA . MET A 1 127 ? 18.678 -6.225 -24.454 1.00 89.81 127 MET A CA 1
ATOM 1015 C C . MET A 1 127 ? 17.672 -6.850 -23.480 1.00 89.81 127 MET A C 1
ATOM 1017 O O . MET A 1 127 ? 18.075 -7.294 -22.411 1.00 89.81 127 MET A O 1
ATOM 1021 N N . PHE A 1 128 ? 16.383 -6.923 -23.833 1.00 89.75 128 PHE A N 1
ATOM 1022 C CA . PHE A 1 128 ? 15.388 -7.551 -22.963 1.00 89.75 128 PHE A CA 1
ATOM 1023 C C . PHE A 1 128 ? 15.633 -9.057 -22.839 1.00 89.75 128 PHE A C 1
ATOM 1025 O O . PHE A 1 128 ? 15.696 -9.568 -21.725 1.00 89.75 128 PHE A O 1
ATOM 1032 N N . GLU A 1 129 ? 15.827 -9.746 -23.965 1.00 92.69 129 GLU A N 1
ATOM 1033 C CA . GLU A 1 129 ? 16.143 -11.182 -23.987 1.00 92.69 129 GLU A CA 1
ATOM 1034 C C . GLU A 1 129 ? 17.447 -11.463 -23.236 1.00 92.69 129 GLU A C 1
ATOM 1036 O O . GLU A 1 129 ? 17.471 -12.287 -22.324 1.00 92.69 129 GLU A O 1
ATOM 1041 N N . TRP A 1 130 ? 18.492 -10.678 -23.513 1.00 92.12 130 TRP A N 1
ATOM 1042 C CA . TRP A 1 130 ? 19.771 -10.804 -22.820 1.00 92.12 130 TRP A CA 1
ATOM 1043 C C . TRP A 1 130 ? 19.633 -10.620 -21.300 1.00 92.12 130 TRP A C 1
ATOM 1045 O O . TRP A 1 130 ? 20.229 -11.366 -20.525 1.00 92.12 130 TRP A O 1
ATOM 1055 N N . LEU A 1 131 ? 18.829 -9.651 -20.845 1.00 90.81 131 LEU A N 1
ATOM 1056 C CA . LEU A 1 131 ? 18.573 -9.447 -19.418 1.00 90.81 131 LEU A CA 1
ATOM 1057 C C . LEU A 1 131 ? 17.807 -10.613 -18.793 1.00 90.81 131 LEU A C 1
ATOM 1059 O O . LEU A 1 131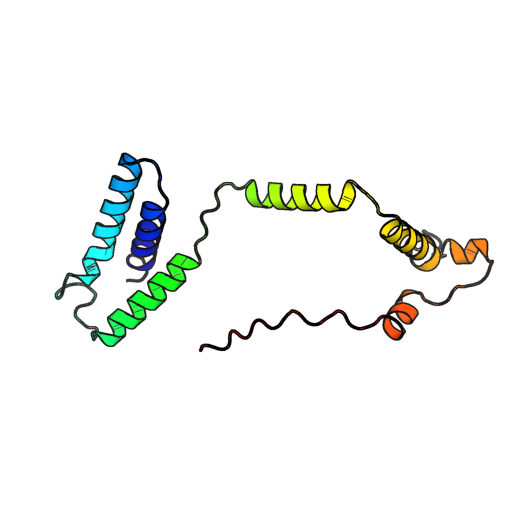 ? 18.114 -10.977 -17.664 1.00 90.81 131 LEU A O 1
ATOM 1063 N N . VAL A 1 132 ? 16.835 -11.200 -19.490 1.00 90.88 132 VAL A N 1
ATOM 1064 C CA . VAL A 1 132 ? 16.099 -12.370 -18.985 1.00 90.88 132 VAL A CA 1
ATOM 1065 C C . VAL A 1 132 ? 17.037 -13.563 -18.784 1.00 90.88 132 VAL A C 1
ATOM 1067 O O . VAL A 1 132 ? 16.912 -14.271 -17.789 1.00 90.88 132 VAL A O 1
ATOM 1070 N N . GLU A 1 133 ? 18.004 -13.751 -19.680 1.00 93.69 133 GLU A N 1
ATOM 1071 C CA . GLU A 1 133 ? 18.981 -14.842 -19.597 1.00 93.69 133 GLU A CA 1
ATOM 1072 C C . GLU A 1 133 ? 20.053 -14.619 -18.520 1.00 93.69 133 GLU A C 1
ATOM 1074 O O . GLU A 1 133 ? 20.521 -15.577 -17.907 1.00 93.69 133 GLU A O 1
ATOM 1079 N N . ASN A 1 134 ? 20.453 -13.365 -18.280 1.00 92.00 134 ASN A N 1
ATOM 1080 C CA . ASN A 1 134 ? 21.634 -13.046 -17.468 1.00 92.00 134 ASN A CA 1
ATOM 1081 C C . ASN A 1 134 ? 21.315 -12.409 -16.104 1.00 92.00 134 ASN A C 1
ATOM 1083 O O . ASN A 1 134 ? 22.197 -12.325 -15.244 1.00 92.00 134 ASN A O 1
ATOM 1087 N N . MET A 1 135 ? 20.092 -11.920 -15.876 1.00 90.00 135 MET A N 1
ATOM 1088 C CA . MET A 1 135 ? 19.738 -11.267 -14.616 1.00 90.00 135 MET A CA 1
ATOM 1089 C C . MET A 1 135 ? 19.443 -12.313 -13.530 1.00 90.00 135 MET A C 1
ATOM 1091 O O . MET A 1 135 ? 18.591 -13.182 -13.723 1.00 90.00 135 MET A O 1
ATOM 1095 N N . PRO A 1 136 ? 20.083 -12.224 -12.348 1.00 88.56 136 PRO A N 1
ATOM 1096 C CA . PRO A 1 136 ? 19.751 -13.107 -11.241 1.00 88.56 136 PRO A CA 1
ATOM 1097 C C . PRO A 1 136 ? 18.309 -12.869 -10.788 1.00 88.56 136 PRO A C 1
ATOM 1099 O O . PRO A 1 136 ? 17.830 -11.731 -10.757 1.00 88.56 136 PRO A O 1
ATOM 1102 N N . LEU A 1 137 ? 17.635 -13.944 -10.376 1.00 85.12 137 LEU A N 1
ATOM 1103 C CA . LEU A 1 137 ? 16.293 -13.842 -9.812 1.00 85.12 137 LEU A CA 1
ATOM 1104 C C . LEU A 1 137 ? 16.294 -12.885 -8.609 1.00 85.12 137 LEU A C 1
ATOM 1106 O O . LEU A 1 137 ? 17.227 -12.916 -7.795 1.00 85.12 137 LEU A O 1
ATOM 1110 N N . PRO A 1 138 ? 15.254 -12.045 -8.463 1.00 83.19 138 PRO A N 1
ATOM 1111 C CA . PRO A 1 138 ? 15.159 -11.144 -7.329 1.00 83.19 138 PRO A CA 1
ATOM 1112 C C . PRO A 1 138 ? 15.168 -11.944 -6.026 1.00 83.19 138 PRO A C 1
ATOM 1114 O O . PRO A 1 138 ? 14.623 -13.049 -5.941 1.00 83.19 138 PRO A O 1
ATOM 1117 N N . ALA A 1 139 ? 15.788 -11.370 -4.994 1.00 82.75 139 ALA A N 1
ATOM 1118 C CA . ALA A 1 139 ? 15.839 -11.996 -3.682 1.00 82.75 139 ALA A CA 1
ATOM 1119 C C . ALA A 1 139 ? 14.420 -12.334 -3.205 1.00 82.75 139 ALA A C 1
ATOM 1121 O O . ALA A 1 139 ? 13.508 -11.505 -3.280 1.00 82.75 139 ALA A O 1
ATOM 1122 N N . ARG A 1 140 ? 14.236 -13.560 -2.700 1.00 79.88 140 ARG A N 1
ATOM 1123 C CA . ARG A 1 140 ? 12.947 -13.969 -2.142 1.00 79.88 140 ARG A CA 1
ATOM 1124 C C . ARG A 1 140 ? 12.577 -13.044 -0.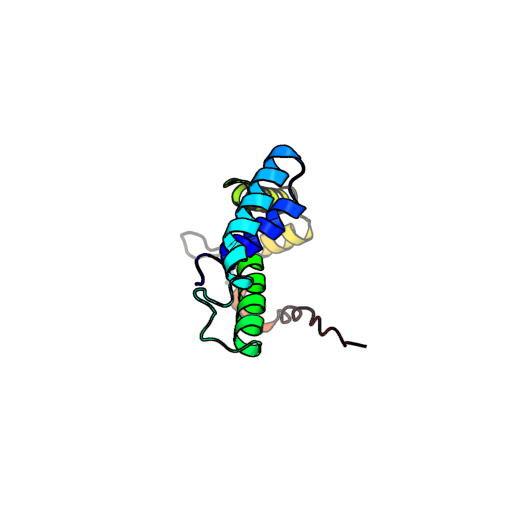977 1.00 79.88 140 ARG A C 1
ATOM 1126 O O . ARG A 1 140 ? 13.463 -12.665 -0.202 1.00 79.88 140 ARG A O 1
ATOM 1133 N N . PRO A 1 141 ? 11.286 -12.700 -0.815 1.00 80.50 141 PRO A N 1
ATOM 1134 C CA . PRO A 1 141 ? 10.826 -11.952 0.344 1.00 80.50 141 PRO A CA 1
ATOM 1135 C C . PRO A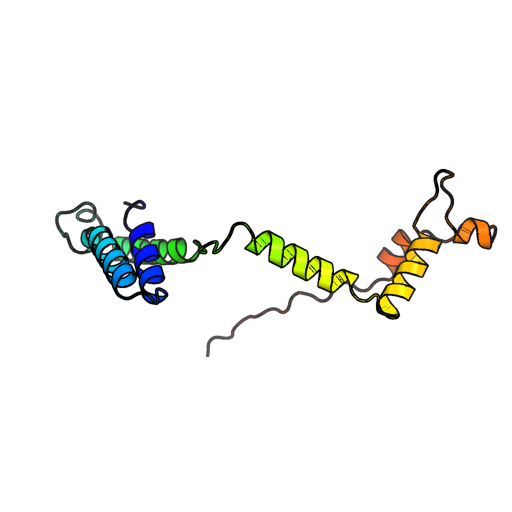 1 141 ? 11.312 -12.615 1.633 1.00 80.50 141 PRO A C 1
ATOM 1137 O O . PRO A 1 141 ? 11.296 -13.842 1.759 1.00 80.50 141 PRO A O 1
ATOM 1140 N N . ARG A 1 142 ? 11.751 -11.806 2.600 1.00 77.75 142 ARG A N 1
ATOM 1141 C CA . ARG A 1 142 ? 12.212 -12.315 3.894 1.00 77.75 142 ARG A CA 1
ATOM 1142 C C . ARG A 1 142 ? 11.069 -13.080 4.570 1.00 77.75 142 ARG A C 1
ATOM 1144 O O . ARG A 1 142 ? 10.086 -12.470 4.987 1.00 77.75 142 ARG A O 1
ATOM 1151 N N . SER A 1 143 ? 11.220 -14.395 4.716 1.00 76.25 143 SER A N 1
ATOM 1152 C CA . SER A 1 143 ? 10.280 -15.225 5.470 1.00 76.25 143 SER A CA 1
ATOM 1153 C C . SER A 1 143 ? 10.386 -14.880 6.958 1.00 76.25 143 SER A C 1
ATOM 1155 O O . SER A 1 143 ? 11.367 -15.219 7.617 1.00 76.25 143 SER A O 1
ATOM 1157 N N . ARG A 1 144 ? 9.404 -14.150 7.497 1.00 65.50 144 ARG A N 1
ATOM 1158 C CA . ARG A 1 144 ? 9.255 -13.949 8.948 1.00 65.50 144 ARG A CA 1
ATOM 1159 C C . ARG A 1 144 ? 8.443 -15.107 9.523 1.00 65.50 144 ARG A C 1
ATOM 1161 O O . ARG A 1 144 ? 7.328 -14.896 9.989 1.00 65.50 144 ARG A O 1
ATOM 1168 N N . ILE A 1 145 ? 8.989 -16.322 9.512 1.00 61.84 145 ILE A N 1
ATOM 1169 C CA . ILE A 1 145 ? 8.476 -17.358 10.414 1.00 61.84 145 ILE A CA 1
ATOM 1170 C C . ILE A 1 145 ? 8.947 -16.952 11.811 1.00 61.84 145 ILE A C 1
ATOM 1172 O O . ILE A 1 145 ? 10.125 -17.067 12.143 1.00 61.84 145 ILE A O 1
ATOM 1176 N N . LYS A 1 146 ? 8.040 -16.386 12.612 1.00 54.06 146 LYS A N 1
ATOM 1177 C CA . LYS A 1 146 ? 8.259 -16.269 14.053 1.00 54.06 146 LYS A CA 1
ATOM 1178 C C . LYS A 1 146 ? 8.218 -17.690 14.609 1.00 54.06 146 LYS A C 1
ATOM 1180 O O . LYS A 1 146 ? 7.137 -18.264 14.689 1.00 54.06 146 LYS A O 1
ATOM 1185 N N . MET A 1 147 ? 9.370 -18.252 14.966 1.00 49.25 147 MET A N 1
ATOM 1186 C CA . MET A 1 147 ? 9.379 -19.376 15.898 1.00 49.25 147 MET A CA 1
ATOM 1187 C C . MET A 1 147 ? 8.801 -18.856 17.215 1.00 49.25 147 MET A C 1
ATOM 1189 O O . MET A 1 147 ? 9.317 -17.896 17.786 1.00 49.25 147 MET A O 1
ATOM 1193 N N . VAL A 1 148 ? 7.662 -19.415 17.613 1.00 50.75 148 VAL A N 1
ATOM 1194 C CA . VAL A 1 148 ? 7.085 -19.206 18.939 1.00 50.75 148 VAL A CA 1
ATOM 1195 C C . VAL A 1 148 ? 7.934 -20.046 19.888 1.00 50.75 148 VAL A C 1
ATOM 1197 O O . VAL A 1 148 ? 7.959 -21.268 19.754 1.00 50.75 148 VAL A O 1
ATOM 1200 N N . SER A 1 149 ? 8.697 -19.377 20.750 1.00 49.94 149 SER A N 1
ATOM 1201 C CA . SER A 1 149 ? 9.280 -19.960 21.964 1.00 49.94 149 SER A CA 1
ATOM 1202 C C . SER A 1 149 ? 8.264 -19.913 23.092 1.00 49.94 149 SER A C 1
ATOM 1204 O O . SER A 1 149 ? 7.501 -18.918 23.127 1.00 49.94 149 SER A O 1
#

InterPro domains:
  IPR045650 Protein of unknown function DUF6399 [PF19936] (1-145)

pLDDT: mean 83.86, std 11.51, range [49.25, 95.44]